Protein AF-A0A818PK10-F1 (afdb_monomer_lite)

Structure (mmCIF, N/CA/C/O backbone):
data_AF-A0A818PK10-F1
#
_entry.id   AF-A0A818PK10-F1
#
loop_
_atom_site.group_PDB
_atom_site.id
_atom_site.type_symbol
_atom_site.label_atom_id
_atom_site.label_alt_id
_atom_site.label_comp_id
_atom_site.label_asym_id
_atom_site.label_entity_id
_atom_site.label_seq_id
_atom_site.pdbx_PDB_ins_code
_atom_site.Cartn_x
_atom_site.Cartn_y
_atom_site.Cartn_z
_atom_site.occupancy
_atom_site.B_iso_or_equiv
_atom_site.auth_seq_id
_atom_site.auth_comp_id
_atom_site.auth_asym_id
_atom_site.auth_atom_id
_atom_site.pdbx_PDB_model_num
ATOM 1 N N . MET A 1 1 ? 1.859 -28.169 7.569 1.00 46.81 1 MET A N 1
ATOM 2 C CA . MET A 1 1 ? 2.338 -27.786 6.222 1.00 46.81 1 MET A CA 1
ATOM 3 C C . MET A 1 1 ? 1.160 -27.374 5.341 1.00 46.81 1 MET A C 1
ATOM 5 O O . MET A 1 1 ? 0.699 -28.170 4.540 1.00 46.81 1 MET A O 1
ATOM 9 N N . TYR A 1 2 ? 0.657 -26.148 5.503 1.00 48.6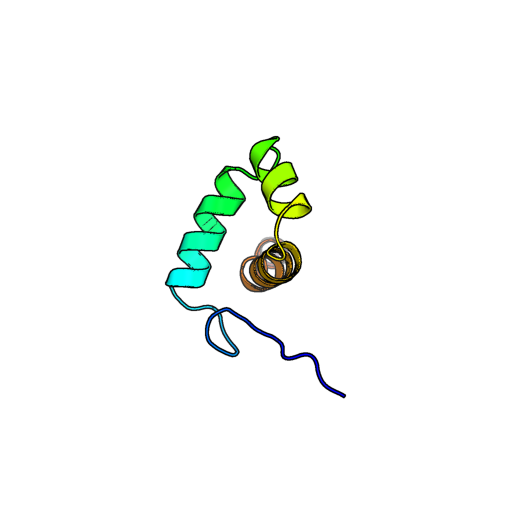9 2 TYR A N 1
ATOM 10 C CA . TYR A 1 2 ? -0.099 -25.421 4.474 1.00 48.69 2 TYR A CA 1
ATOM 11 C C . TYR A 1 2 ? -0.194 -23.952 4.911 1.00 48.69 2 TYR A C 1
ATOM 13 O O . TYR A 1 2 ? -0.691 -23.668 5.992 1.00 48.69 2 TYR A O 1
ATOM 21 N N . ALA A 1 3 ? 0.331 -23.032 4.109 1.00 43.25 3 ALA A N 1
ATOM 22 C CA . ALA A 1 3 ? -0.097 -21.632 4.058 1.00 43.25 3 ALA A CA 1
ATOM 23 C C . ALA A 1 3 ? 0.636 -20.993 2.878 1.00 43.25 3 ALA A C 1
ATOM 25 O O . ALA A 1 3 ? 1.763 -20.518 2.984 1.00 43.25 3 ALA A O 1
ATOM 26 N N . SER A 1 4 ? -0.004 -21.113 1.723 1.00 47.78 4 SER A N 1
ATOM 27 C CA . SER A 1 4 ? 0.445 -20.670 0.415 1.00 47.78 4 SER A CA 1
ATOM 28 C C . SER A 1 4 ? 0.908 -19.213 0.419 1.00 47.78 4 SER A C 1
ATOM 30 O O . SER A 1 4 ? 0.183 -18.311 0.839 1.00 47.78 4 SER A O 1
ATOM 32 N N . SER A 1 5 ? 2.107 -18.994 -0.115 1.00 50.97 5 SER A N 1
ATOM 33 C CA . SER A 1 5 ? 2.657 -17.704 -0.522 1.00 50.97 5 SER A CA 1
ATOM 34 C C . SER A 1 5 ? 1.792 -17.099 -1.631 1.00 50.97 5 SER A C 1
ATOM 36 O O . SER A 1 5 ? 2.064 -17.272 -2.816 1.00 50.97 5 SER A O 1
ATOM 38 N N . HIS A 1 6 ? 0.693 -16.443 -1.264 1.00 47.66 6 HIS A N 1
ATOM 39 C CA . HIS A 1 6 ? -0.187 -15.806 -2.236 1.00 47.66 6 HIS A CA 1
ATOM 40 C C . HIS A 1 6 ? 0.316 -14.387 -2.525 1.00 47.66 6 HIS A C 1
ATOM 42 O O . HIS A 1 6 ? -0.004 -13.423 -1.828 1.00 47.66 6 HIS A O 1
ATOM 48 N N . ILE A 1 7 ? 1.171 -14.262 -3.534 1.00 54.50 7 ILE A N 1
ATOM 49 C CA . ILE A 1 7 ? 1.173 -13.068 -4.388 1.00 54.50 7 ILE A CA 1
ATOM 50 C C . ILE A 1 7 ? -0.135 -13.157 -5.179 1.00 54.50 7 ILE A C 1
ATOM 52 O O . ILE A 1 7 ? -0.540 -14.273 -5.522 1.00 54.50 7 ILE A O 1
ATOM 56 N N . LEU A 1 8 ? -0.824 -12.040 -5.432 1.00 58.78 8 LEU A N 1
ATOM 57 C CA . LEU A 1 8 ? -2.207 -12.053 -5.937 1.00 58.78 8 LEU A CA 1
ATOM 58 C C . LEU A 1 8 ? -2.372 -12.858 -7.247 1.00 58.78 8 LEU A C 1
ATOM 60 O O . LEU A 1 8 ? -3.491 -13.246 -7.584 1.00 58.78 8 LEU A O 1
ATOM 64 N N . ARG A 1 9 ? -1.273 -13.190 -7.954 1.00 45.81 9 ARG A N 1
ATOM 65 C CA . ARG A 1 9 ? -1.251 -14.202 -9.021 1.00 45.81 9 ARG A CA 1
ATOM 66 C C . ARG A 1 9 ? 0.143 -14.809 -9.328 1.00 45.81 9 ARG A C 1
ATOM 68 O O . ARG A 1 9 ? 0.585 -14.723 -10.467 1.00 45.81 9 ARG A O 1
ATOM 75 N N . GLY A 1 10 ? 0.836 -15.456 -8.382 1.00 53.88 10 GLY A N 1
ATOM 76 C CA . GLY A 1 10 ? 2.010 -16.300 -8.722 1.00 53.88 10 GLY A CA 1
ATOM 77 C C . GLY A 1 10 ? 3.252 -16.122 -7.846 1.00 53.88 10 GLY A C 1
ATOM 78 O O . GLY A 1 10 ? 3.120 -15.788 -6.678 1.00 53.88 10 GLY A O 1
ATOM 79 N N . SER A 1 11 ? 4.436 -16.422 -8.395 1.00 62.03 11 SER A N 1
ATOM 80 C CA . SER A 1 11 ? 5.756 -16.380 -7.729 1.00 62.03 11 SER A CA 1
ATOM 81 C C . SER A 1 11 ? 6.551 -15.088 -7.973 1.00 62.03 11 SER A C 1
ATOM 83 O O . SER A 1 11 ? 7.495 -14.824 -7.236 1.00 62.03 11 SER A O 1
ATOM 85 N N . GLU A 1 12 ? 6.134 -14.256 -8.930 1.00 68.19 12 GLU A N 1
ATOM 86 C CA . GLU A 1 12 ? 6.691 -12.922 -9.200 1.00 68.19 12 GLU A CA 1
ATOM 87 C C . GLU A 1 12 ? 5.552 -11.894 -9.315 1.00 68.19 12 GLU A C 1
ATOM 89 O O . GLU A 1 12 ? 4.473 -12.238 -9.817 1.00 68.19 12 GLU A O 1
ATOM 94 N N . PRO A 1 13 ? 5.741 -10.649 -8.839 1.00 76.81 13 PRO A N 1
ATOM 95 C CA . PRO A 1 13 ? 4.732 -9.610 -8.983 1.00 76.81 13 PRO A CA 1
ATOM 96 C C . PRO A 1 13 ? 4.519 -9.249 -10.452 1.00 76.81 13 PRO A C 1
ATOM 98 O O . PRO A 1 13 ? 5.467 -9.101 -11.222 1.00 76.81 13 PRO A O 1
ATOM 101 N N . ASN A 1 14 ? 3.256 -9.077 -10.836 1.00 83.62 14 ASN A N 1
ATOM 102 C CA . ASN A 1 14 ? 2.895 -8.597 -12.166 1.00 83.62 14 ASN A CA 1
ATOM 103 C C . ASN A 1 14 ? 2.599 -7.086 -12.141 1.00 83.62 14 ASN A C 1
ATOM 105 O O . ASN A 1 14 ? 2.670 -6.420 -11.107 1.00 83.62 14 ASN A O 1
ATOM 109 N N . LEU A 1 15 ? 2.232 -6.536 -13.298 1.00 87.25 15 LEU A N 1
ATOM 110 C CA . LEU A 1 15 ? 1.965 -5.107 -13.455 1.00 87.25 15 LEU A CA 1
ATOM 111 C C . LEU A 1 15 ? 0.836 -4.589 -12.540 1.00 87.25 15 LEU A C 1
ATOM 113 O O . LEU A 1 15 ? 0.883 -3.446 -12.095 1.00 87.25 15 LEU A O 1
ATOM 117 N N . ALA A 1 16 ? -0.160 -5.421 -12.221 1.00 88.38 16 ALA A N 1
ATOM 118 C CA . ALA A 1 16 ? -1.226 -5.046 -11.297 1.00 88.38 16 ALA A CA 1
ATOM 119 C C . ALA A 1 16 ? -0.717 -4.960 -9.851 1.00 88.38 16 ALA A C 1
ATOM 121 O O . ALA A 1 16 ? -1.051 -4.002 -9.158 1.00 88.38 16 ALA A O 1
ATOM 122 N N . ASP A 1 17 ? 0.127 -5.904 -9.416 1.00 88.75 17 ASP A N 1
ATOM 123 C CA . ASP A 1 17 ? 0.750 -5.851 -8.088 1.00 88.75 17 ASP A CA 1
ATOM 124 C C . ASP A 1 17 ? 1.610 -4.584 -7.932 1.00 88.75 17 ASP A C 1
ATOM 126 O O . ASP A 1 17 ? 1.521 -3.903 -6.911 1.00 88.75 17 ASP A O 1
ATOM 130 N N . LEU A 1 18 ? 2.377 -4.216 -8.967 1.00 90.06 18 LEU A N 1
ATOM 131 C CA . LEU A 1 18 ? 3.181 -2.987 -8.986 1.00 90.06 18 LEU A CA 1
ATOM 132 C C . LEU A 1 18 ? 2.321 -1.719 -8.922 1.00 90.06 18 LEU A C 1
ATOM 134 O O . LEU A 1 18 ? 2.633 -0.811 -8.153 1.00 90.06 18 LEU A O 1
ATOM 138 N N . ASN A 1 19 ? 1.225 -1.664 -9.683 1.00 91.88 19 ASN A N 1
ATOM 139 C CA . ASN A 1 19 ? 0.312 -0.520 -9.664 1.00 91.88 19 ASN A CA 1
ATOM 140 C C . ASN A 1 19 ? -0.323 -0.335 -8.281 1.00 91.88 19 ASN A C 1
ATOM 142 O O . ASN A 1 19 ? -0.334 0.773 -7.747 1.00 91.88 19 ASN A O 1
ATOM 146 N N . VAL A 1 20 ? -0.822 -1.421 -7.682 1.00 92.19 20 VAL A N 1
ATOM 147 C CA . VAL A 1 20 ? -1.421 -1.377 -6.341 1.00 92.19 20 VAL A CA 1
ATOM 148 C C . VAL A 1 20 ? -0.370 -1.000 -5.298 1.00 92.19 20 VAL A C 1
ATOM 150 O O . VAL A 1 20 ? -0.643 -0.167 -4.437 1.00 92.19 20 VAL A O 1
ATOM 153 N N . TYR A 1 21 ? 0.843 -1.550 -5.393 1.00 93.06 21 TYR A N 1
ATOM 154 C CA . TYR A 1 21 ? 1.933 -1.209 -4.481 1.00 93.06 21 TYR A CA 1
ATOM 155 C C . TYR A 1 21 ? 2.292 0.278 -4.570 1.00 93.06 21 TYR A C 1
ATOM 157 O O . TYR A 1 21 ? 2.372 0.942 -3.542 1.00 93.06 21 TYR A O 1
ATOM 165 N N . GLY A 1 22 ? 2.420 0.831 -5.780 1.00 92.94 22 GLY A N 1
ATOM 166 C CA . GLY A 1 22 ? 2.701 2.254 -5.981 1.00 92.94 22 GLY A CA 1
ATOM 167 C C . GLY A 1 22 ? 1.642 3.172 -5.363 1.00 92.94 22 GLY A C 1
ATOM 168 O O . GLY A 1 22 ? 1.987 4.137 -4.682 1.00 92.94 22 GLY A O 1
ATOM 169 N N . VAL A 1 23 ? 0.356 2.843 -5.532 1.00 94.25 23 VAL A N 1
ATOM 170 C CA . VAL A 1 23 ? -0.752 3.605 -4.928 1.00 94.25 23 VAL A CA 1
ATOM 171 C C . VAL A 1 23 ? -0.701 3.552 -3.400 1.00 94.25 23 VAL A C 1
ATOM 173 O O . VAL A 1 23 ? -0.868 4.579 -2.746 1.00 94.25 23 VAL A O 1
ATOM 176 N N . LEU A 1 24 ? -0.450 2.377 -2.818 1.00 94.56 24 LEU A N 1
ATOM 177 C CA . LEU A 1 24 ? -0.411 2.217 -1.363 1.00 94.56 24 LEU A CA 1
ATOM 178 C C . LEU A 1 24 ? 0.811 2.884 -0.727 1.00 94.56 24 LEU A C 1
ATOM 180 O O . LEU A 1 24 ? 0.690 3.472 0.345 1.00 94.56 24 LEU A O 1
ATOM 184 N N . THR A 1 25 ? 1.960 2.864 -1.400 1.00 94.12 25 THR A N 1
ATOM 185 C CA . THR A 1 25 ? 3.161 3.580 -0.951 1.00 94.12 25 THR A CA 1
ATOM 186 C C . THR A 1 25 ? 2.940 5.095 -0.929 1.00 94.12 25 THR A C 1
ATOM 188 O O . THR A 1 25 ? 3.425 5.765 -0.023 1.00 94.12 25 THR A O 1
ATOM 191 N N . ALA A 1 26 ? 2.149 5.651 -1.856 1.00 94.06 26 ALA A N 1
ATOM 192 C CA . ALA A 1 26 ? 1.845 7.087 -1.883 1.00 94.06 26 ALA A CA 1
ATOM 193 C C . ALA A 1 26 ? 1.028 7.575 -0.670 1.00 94.06 26 ALA A C 1
ATOM 195 O O . ALA A 1 26 ? 1.078 8.757 -0.337 1.00 94.06 26 ALA A O 1
ATOM 196 N N . ILE A 1 27 ? 0.289 6.677 -0.012 1.00 94.19 27 ILE A N 1
ATOM 197 C CA . ILE A 1 27 ? -0.499 6.979 1.194 1.00 94.19 27 ILE A CA 1
ATOM 198 C C . ILE A 1 27 ? 0.141 6.425 2.474 1.00 94.19 27 ILE A C 1
ATOM 200 O O . ILE A 1 27 ? -0.454 6.499 3.552 1.00 94.19 27 ILE A O 1
ATOM 204 N N . GLN A 1 28 ? 1.344 5.854 2.3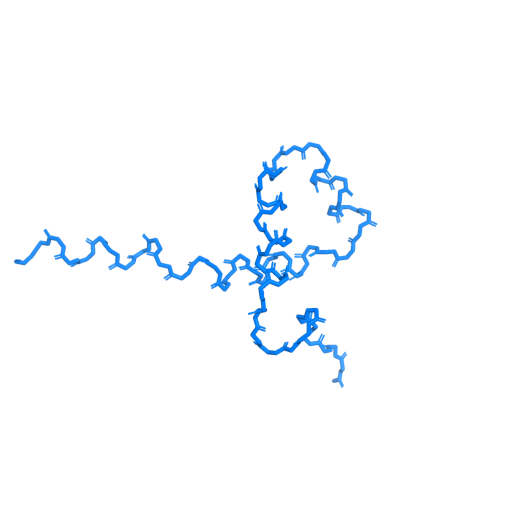78 1.00 92.06 28 GLN A N 1
ATOM 205 C CA . GLN A 1 28 ? 2.055 5.299 3.521 1.00 92.06 28 GLN A CA 1
ATOM 206 C C . GLN A 1 28 ? 2.350 6.401 4.550 1.00 92.06 28 GLN A C 1
ATOM 208 O O . GLN A 1 28 ? 2.916 7.441 4.229 1.00 92.06 28 GLN A O 1
ATOM 213 N N . GLY A 1 29 ? 1.965 6.161 5.807 1.00 89.50 29 GLY A N 1
ATOM 214 C CA . GLY A 1 29 ? 2.110 7.128 6.903 1.00 89.50 29 GLY A CA 1
ATOM 215 C C . GLY A 1 29 ? 0.856 7.960 7.191 1.00 89.50 29 GLY A C 1
ATOM 216 O O . GLY A 1 29 ? 0.791 8.599 8.238 1.00 89.50 29 GLY A O 1
ATOM 217 N N . CYS A 1 30 ? -0.163 7.907 6.330 1.00 95.94 30 CYS A N 1
ATOM 218 C CA . CYS A 1 30 ? -1.479 8.466 6.631 1.00 95.94 30 CYS A CA 1
ATOM 219 C C . CYS A 1 30 ? -2.298 7.534 7.539 1.00 95.94 30 CYS A C 1
ATOM 221 O O . CYS A 1 30 ? -2.095 6.318 7.558 1.00 95.94 30 CYS A O 1
ATOM 223 N N . GLU A 1 31 ? -3.292 8.097 8.226 1.00 96.31 31 GLU A N 1
ATOM 224 C CA . GLU A 1 31 ? -4.257 7.341 9.041 1.00 96.31 31 GLU A CA 1
ATOM 225 C C . GLU A 1 31 ? -4.996 6.281 8.209 1.00 96.31 31 GLU A C 1
ATOM 227 O O . GLU A 1 31 ? -5.055 5.120 8.597 1.00 96.31 31 GLU A O 1
ATOM 232 N N . ALA A 1 32 ? -5.405 6.627 6.983 1.00 94.12 32 ALA A N 1
ATOM 233 C CA . ALA A 1 32 ? -6.050 5.692 6.058 1.00 94.12 32 ALA A CA 1
ATOM 234 C C . ALA A 1 32 ? -5.200 4.443 5.747 1.00 94.12 32 ALA A C 1
ATOM 236 O O . ALA A 1 32 ? -5.739 3.360 5.518 1.00 94.12 32 ALA A O 1
ATOM 237 N N . PHE A 1 33 ? -3.869 4.568 5.747 1.00 95.94 33 PHE A N 1
ATOM 238 C CA . PHE A 1 33 ? -2.988 3.417 5.577 1.00 95.94 33 PHE A CA 1
ATOM 239 C C . PHE A 1 33 ? -2.966 2.547 6.837 1.00 95.94 33 PHE A C 1
ATOM 241 O O . PHE A 1 33 ? -3.027 1.325 6.729 1.00 95.94 33 PHE A O 1
ATOM 248 N N . GLN A 1 34 ? -2.953 3.146 8.030 1.00 95.44 34 GLN A N 1
ATOM 249 C CA . GLN A 1 34 ? -3.056 2.393 9.286 1.00 95.44 34 GLN A CA 1
ATOM 250 C C . GLN A 1 34 ? -4.395 1.653 9.401 1.00 95.44 34 GLN A C 1
ATOM 252 O O . GLN A 1 34 ? -4.419 0.478 9.783 1.00 95.44 34 GLN A O 1
ATOM 257 N N . ASP A 1 35 ? -5.491 2.295 8.998 1.00 96.75 35 ASP A N 1
ATOM 258 C CA . ASP A 1 35 ? -6.818 1.680 8.952 1.00 96.75 35 ASP A CA 1
ATOM 259 C C . ASP A 1 35 ? -6.855 0.500 7.985 1.00 96.75 35 ASP A C 1
ATOM 261 O O . ASP A 1 35 ? -7.383 -0.564 8.318 1.00 96.75 35 ASP A O 1
ATOM 265 N N . LEU A 1 36 ? -6.251 0.651 6.804 1.00 95.19 36 LEU A N 1
ATOM 266 C CA . LEU A 1 36 ? -6.134 -0.418 5.820 1.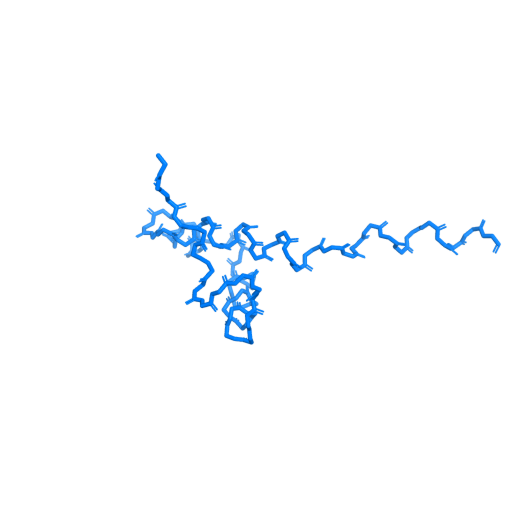00 95.19 36 LEU A CA 1
ATOM 267 C C . LEU A 1 36 ? -5.370 -1.627 6.384 1.00 95.19 36 LEU A C 1
ATOM 269 O O . LEU A 1 36 ? -5.798 -2.766 6.176 1.00 95.19 36 LEU A O 1
ATOM 273 N N . LEU A 1 37 ? -4.264 -1.400 7.103 1.00 94.94 37 LEU A N 1
ATOM 274 C CA . LEU A 1 37 ? -3.489 -2.473 7.737 1.00 94.94 37 LEU A CA 1
ATOM 275 C C . LEU A 1 37 ? -4.26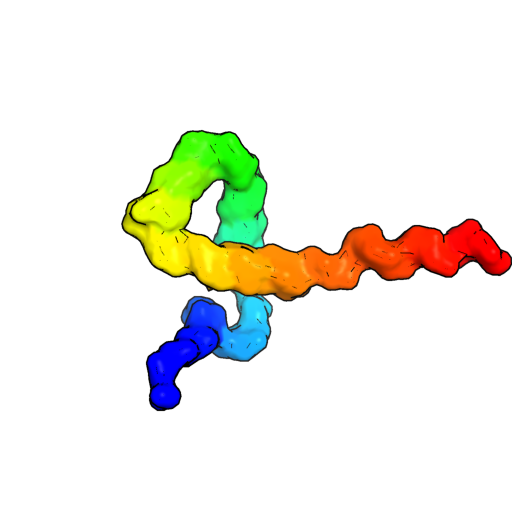8 -3.160 8.866 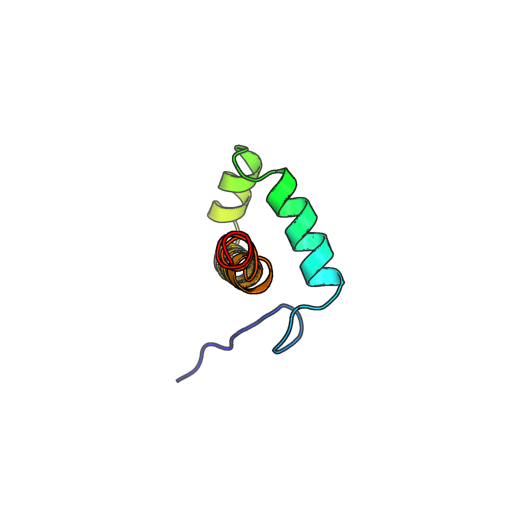1.00 94.94 37 LEU A C 1
ATOM 277 O O . LEU A 1 37 ? -4.178 -4.375 9.014 1.00 94.94 37 LEU A O 1
ATOM 281 N N . SER A 1 38 ? -5.046 -2.397 9.633 1.00 95.62 38 SER A N 1
ATOM 282 C CA . SER A 1 38 ? -5.780 -2.906 10.798 1.00 95.62 38 SER A CA 1
ATOM 283 C C . SER A 1 38 ? -7.047 -3.673 10.417 1.00 95.62 38 SER A C 1
ATOM 285 O O . SER A 1 38 ? -7.426 -4.628 11.092 1.00 95.62 38 SER A O 1
ATOM 287 N N . ASN A 1 39 ? -7.702 -3.274 9.324 1.00 97.12 39 ASN A N 1
ATOM 288 C CA . ASN A 1 39 ? -9.003 -3.812 8.919 1.00 97.12 39 ASN A CA 1
ATOM 289 C C . ASN A 1 39 ? -8.922 -4.825 7.767 1.00 97.12 39 ASN A C 1
ATOM 291 O O . ASN A 1 39 ? -9.939 -5.397 7.370 1.00 97.12 39 ASN A O 1
ATOM 295 N N . THR A 1 40 ? -7.732 -5.078 7.214 1.00 94.88 40 THR A N 1
ATOM 296 C CA . THR A 1 40 ? -7.544 -6.037 6.118 1.00 94.88 40 THR A CA 1
ATOM 297 C C . THR A 1 40 ? -6.325 -6.929 6.341 1.00 94.88 40 THR A C 1
ATOM 299 O O . THR A 1 40 ? -5.517 -6.719 7.236 1.00 94.88 40 THR A O 1
ATOM 302 N N . LYS A 1 41 ? -6.161 -7.951 5.494 1.00 92.94 41 LYS A N 1
ATOM 303 C CA . LYS A 1 41 ? -4.993 -8.849 5.516 1.00 92.94 41 LYS A CA 1
ATOM 304 C C . LYS A 1 41 ? -3.932 -8.453 4.484 1.00 92.94 41 LYS A C 1
ATOM 306 O O . LYS A 1 41 ? -3.189 -9.315 4.020 1.00 92.94 41 LYS A O 1
ATOM 311 N N . ILE A 1 42 ? -3.885 -7.183 4.075 1.00 93.56 42 ILE A N 1
ATOM 312 C CA . ILE A 1 42 ? -2.987 -6.725 3.004 1.00 93.56 42 ILE A CA 1
ATOM 313 C C . ILE A 1 42 ? -1.529 -6.597 3.458 1.00 93.56 42 ILE A C 1
ATOM 315 O O . ILE A 1 42 ? -0.625 -6.704 2.631 1.00 93.56 42 ILE A O 1
ATOM 319 N N . GLN A 1 43 ? -1.289 -6.432 4.764 1.00 92.38 43 GLN A N 1
ATOM 320 C CA . GLN A 1 43 ? 0.042 -6.180 5.323 1.00 92.38 43 GLN A CA 1
ATOM 321 C C . GLN A 1 43 ? 1.100 -7.200 4.865 1.00 92.38 43 GLN A C 1
ATOM 323 O O . GLN A 1 43 ? 2.126 -6.774 4.340 1.00 92.38 43 GLN A O 1
ATOM 328 N N . PRO A 1 44 ? 0.881 -8.532 4.939 1.00 90.94 44 PRO A N 1
ATOM 329 C CA . PRO A 1 44 ? 1.894 -9.484 4.490 1.00 90.94 44 PRO A CA 1
ATOM 330 C C . PRO A 1 44 ? 2.202 -9.382 2.990 1.00 90.94 44 PRO A C 1
ATOM 332 O O . PRO A 1 44 ? 3.319 -9.686 2.584 1.00 90.94 44 PRO A O 1
ATOM 335 N N . TRP A 1 45 ? 1.230 -9.000 2.153 1.00 91.50 45 TRP A N 1
ATOM 336 C CA . TRP A 1 45 ? 1.461 -8.771 0.722 1.00 91.50 45 TRP A CA 1
ATOM 337 C C . TRP A 1 45 ? 2.266 -7.486 0.494 1.00 91.50 45 TRP A C 1
ATOM 339 O O . TRP A 1 45 ? 3.221 -7.517 -0.277 1.00 91.50 45 TRP A O 1
ATOM 349 N N . PHE A 1 46 ? 1.948 -6.405 1.214 1.00 92.50 46 PHE A N 1
ATOM 350 C CA . PHE A 1 46 ? 2.648 -5.124 1.094 1.00 92.50 46 PHE A CA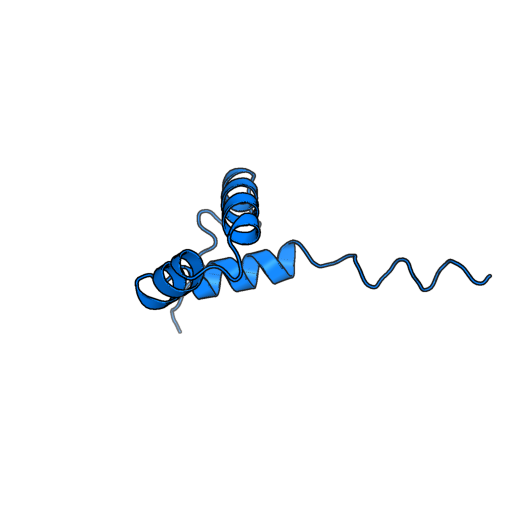 1
ATOM 351 C C . PHE A 1 46 ? 4.123 -5.247 1.506 1.00 92.50 46 PHE A C 1
ATOM 353 O O . PHE A 1 46 ? 5.001 -4.799 0.775 1.00 92.50 46 PHE A O 1
ATOM 360 N N . GLU A 1 47 ? 4.410 -5.948 2.608 1.00 90.50 47 GLU A N 1
ATOM 361 C CA . GLU A 1 47 ? 5.788 -6.213 3.056 1.00 90.50 47 GLU A CA 1
ATOM 362 C C . GLU A 1 47 ? 6.582 -7.063 2.051 1.00 90.50 47 GLU A C 1
ATOM 364 O O . GLU A 1 47 ? 7.755 -6.797 1.787 1.00 90.50 47 GLU A O 1
ATOM 369 N N . ARG A 1 48 ? 5.945 -8.064 1.423 1.00 88.06 48 ARG A N 1
ATOM 370 C CA . ARG A 1 48 ? 6.588 -8.830 0.341 1.00 88.06 48 ARG A CA 1
ATOM 371 C C . ARG A 1 48 ? 6.889 -7.947 -0.865 1.00 88.06 48 ARG A C 1
ATOM 373 O O . ARG A 1 48 ? 7.995 -8.016 -1.389 1.00 88.06 48 ARG A O 1
ATOM 380 N N . MET A 1 49 ? 5.935 -7.114 -1.288 1.00 89.88 49 MET A N 1
ATOM 381 C CA . MET A 1 49 ? 6.135 -6.177 -2.398 1.00 89.88 49 MET A CA 1
ATOM 382 C C . MET A 1 49 ? 7.270 -5.196 -2.118 1.00 89.88 49 MET A C 1
ATOM 384 O O . MET A 1 49 ? 8.090 -4.958 -3.002 1.00 89.88 49 MET A O 1
ATOM 388 N N . LYS A 1 50 ? 7.378 -4.706 -0.881 1.00 89.88 50 LYS A N 1
ATOM 389 C CA . LYS A 1 50 ? 8.487 -3.857 -0.451 1.00 89.88 50 LYS A CA 1
ATOM 390 C C . LYS A 1 50 ? 9.837 -4.545 -0.647 1.00 89.88 50 LYS A C 1
ATOM 392 O O . LYS A 1 50 ? 10.723 -3.972 -1.269 1.00 89.88 50 LYS A O 1
ATOM 397 N N . HIS A 1 51 ? 9.963 -5.804 -0.231 1.00 85.38 51 HIS A N 1
ATOM 398 C CA . HIS A 1 51 ? 11.199 -6.572 -0.403 1.00 85.38 51 HIS A CA 1
ATOM 399 C C . HIS A 1 51 ? 11.550 -6.853 -1.877 1.00 85.38 51 HIS A C 1
ATOM 401 O O . HIS A 1 51 ? 12.725 -6.909 -2.229 1.00 85.38 51 HIS A O 1
ATOM 407 N N . VAL A 1 52 ? 10.545 -7.017 -2.747 1.00 85.00 52 VAL A N 1
ATOM 408 C CA . VAL A 1 52 ? 10.764 -7.243 -4.188 1.00 85.00 52 VAL A CA 1
ATOM 409 C C . VAL A 1 52 ? 11.107 -5.950 -4.939 1.00 85.00 52 VAL A C 1
ATOM 411 O O . VAL A 1 52 ? 11.855 -6.001 -5.913 1.00 85.00 52 VAL A O 1
ATOM 414 N N . VAL A 1 53 ? 10.586 -4.795 -4.507 1.00 85.25 53 VAL A N 1
ATOM 415 C CA . VAL A 1 53 ? 10.788 -3.492 -5.175 1.00 85.25 53 VAL A CA 1
ATOM 416 C C . VAL A 1 53 ? 11.986 -2.703 -4.617 1.00 85.25 53 VAL A C 1
ATOM 418 O O . VAL A 1 53 ? 12.607 -1.945 -5.361 1.00 85.25 53 VAL A O 1
ATOM 421 N N . GLU A 1 54 ? 12.409 -2.946 -3.371 1.00 75.75 54 GLU A N 1
ATOM 422 C CA . GLU A 1 54 ? 13.625 -2.367 -2.769 1.00 75.75 54 GLU A CA 1
ATOM 423 C C . GLU A 1 54 ? 14.966 -3.158 -2.939 1.00 75.75 54 GLU A C 1
ATOM 425 O O . GLU A 1 54 ? 15.778 -3.119 -2.015 1.00 75.75 54 GLU A O 1
ATOM 430 N N . PRO A 1 55 ? 15.333 -3.829 -4.060 1.00 58.03 55 PRO A N 1
ATOM 431 C CA . PRO A 1 55 ? 16.656 -4.466 -4.146 1.00 58.03 55 PRO A CA 1
ATOM 432 C C . PRO A 1 55 ? 17.850 -3.533 -4.446 1.00 58.03 55 PRO A C 1
ATOM 434 O O . PRO A 1 55 ? 18.978 -4.010 -4.413 1.00 58.03 55 PRO A O 1
ATOM 437 N N . HIS A 1 56 ? 17.668 -2.240 -4.771 1.00 52.97 56 HIS A N 1
ATOM 438 C CA . HIS A 1 56 ? 18.731 -1.452 -5.443 1.00 52.97 56 HIS A CA 1
ATOM 439 C C . HIS A 1 56 ? 19.154 -0.105 -4.826 1.00 52.97 56 HIS A C 1
ATOM 441 O O . HIS A 1 56 ? 20.003 0.565 -5.413 1.00 52.97 56 HIS A O 1
ATOM 447 N N . PHE A 1 57 ? 18.678 0.311 -3.647 1.00 48.78 57 PHE A N 1
ATOM 448 C CA . PHE A 1 57 ? 19.213 1.555 -3.050 1.00 48.78 57 PHE A CA 1
ATOM 449 C C . PHE A 1 57 ? 20.603 1.383 -2.401 1.00 48.78 57 PHE A C 1
ATOM 451 O O . PHE A 1 57 ? 21.274 2.373 -2.127 1.00 48.78 57 PHE A O 1
ATOM 458 N N . ALA A 1 58 ? 21.065 0.143 -2.191 1.00 50.16 58 ALA A N 1
ATOM 459 C CA . ALA A 1 58 ? 22.332 -0.146 -1.511 1.00 50.16 58 ALA A CA 1
ATOM 460 C C . ALA A 1 58 ? 23.519 -0.481 -2.440 1.00 50.16 58 ALA A C 1
ATOM 462 O O . ALA A 1 58 ? 24.660 -0.396 -1.994 1.00 50.16 58 ALA A O 1
ATOM 463 N N . ASP A 1 59 ? 23.304 -0.818 -3.719 1.00 49.47 59 ASP A N 1
ATOM 464 C CA . ASP A 1 59 ? 24.398 -1.303 -4.590 1.00 49.47 59 ASP A CA 1
ATOM 465 C C . ASP A 1 59 ? 25.084 -0.196 -5.421 1.00 49.47 59 ASP A C 1
ATOM 467 O O . ASP A 1 59 ? 26.106 -0.418 -6.069 1.00 49.47 59 ASP A O 1
ATOM 471 N N . ASN A 1 60 ? 24.573 1.042 -5.378 1.00 47.44 60 ASN A N 1
ATOM 472 C CA . ASN A 1 60 ? 25.113 2.154 -6.174 1.00 47.44 60 ASN A CA 1
ATOM 473 C C . ASN A 1 60 ? 26.031 3.121 -5.394 1.00 47.44 60 ASN A C 1
ATOM 475 O O . ASN A 1 60 ? 26.439 4.145 -5.934 1.00 47.44 60 ASN A O 1
ATOM 479 N N . GLN A 1 61 ? 26.393 2.809 -4.141 1.00 48.75 61 GLN A N 1
ATOM 480 C CA . GLN A 1 61 ? 27.403 3.572 -3.382 1.00 48.75 61 GLN A CA 1
ATOM 481 C C . GLN A 1 61 ? 28.800 2.924 -3.358 1.00 48.75 61 GLN A C 1
ATOM 483 O O . GLN A 1 61 ? 29.748 3.571 -2.927 1.00 48.75 61 GLN A O 1
ATOM 488 N N . ILE A 1 62 ? 28.972 1.695 -3.864 1.00 53.41 62 ILE A N 1
ATOM 489 C CA . ILE A 1 62 ? 30.254 0.958 -3.780 1.00 53.41 62 ILE A CA 1
ATOM 490 C C . ILE A 1 62 ? 31.098 1.093 -5.068 1.00 53.41 62 ILE A C 1
ATOM 492 O O . ILE A 1 62 ? 32.260 0.702 -5.104 1.00 53.41 62 ILE A O 1
ATOM 496 N N . ARG A 1 63 ? 30.562 1.699 -6.139 1.00 51.53 63 ARG A N 1
ATOM 497 C CA . ARG A 1 63 ? 31.256 1.821 -7.444 1.00 51.53 63 ARG A CA 1
ATOM 498 C C . ARG A 1 63 ? 31.795 3.223 -7.754 1.00 51.53 63 ARG A C 1
ATOM 500 O O . ARG A 1 63 ? 32.380 3.416 -8.810 1.00 51.53 63 ARG A O 1
ATOM 507 N N . ALA A 1 64 ? 31.622 4.189 -6.850 1.00 52.22 64 ALA A N 1
ATOM 508 C CA . ALA A 1 64 ? 32.031 5.582 -7.062 1.00 52.22 64 ALA A CA 1
ATOM 509 C C . ALA A 1 64 ? 33.445 5.929 -6.537 1.00 52.22 64 ALA A C 1
ATOM 511 O O . ALA A 1 64 ? 33.803 7.104 -6.505 1.00 52.22 64 ALA A O 1
ATOM 512 N N . THR A 1 65 ? 34.254 4.946 -6.118 1.00 48.22 65 THR A N 1
ATOM 513 C CA . THR A 1 65 ? 35.601 5.181 -5.551 1.00 48.22 65 THR A CA 1
ATOM 514 C C . THR A 1 65 ? 36.685 4.242 -6.099 1.00 48.22 65 THR A C 1
ATOM 516 O O . THR A 1 65 ? 37.504 3.735 -5.335 1.00 48.22 65 THR A O 1
ATOM 519 N N . THR A 1 66 ? 36.725 3.974 -7.406 1.00 41.72 66 THR A N 1
ATOM 520 C CA . THR A 1 66 ? 37.895 3.332 -8.046 1.00 41.72 66 THR A CA 1
ATOM 521 C C . THR A 1 66 ? 38.314 4.093 -9.287 1.00 41.72 66 THR A C 1
ATOM 523 O O . THR A 1 66 ? 37.413 4.445 -10.078 1.00 41.72 66 THR A O 1
#

Radius of gyration: 15.15 Å; chains: 1; bounding box: 47×36×24 Å

Secondary structure (DSSP, 8-state):
------BTTBSS--HHHHHHHHHHHHTTTSHHHHHHHHHSS-HHHHHHHHHHH-SSSSTTSSSS--

Sequence (66 aa):
MYASSHILRGSEPNLADLNVYGVLTAIQGCEAFQDLLSNTKIQPWFERMKHVVEPHFADNQIRATT

Foldseek 3Di:
DDDDPDPVDDDDHDPVLVVVLVVLVVCPPPPVNVVCVVVDPCVVNNVVVCVRVPPPPPPPPPPPPD

pLDDT: mean 76.73, std 19.91, range [41.72, 97.12]